Protein AF-A0A093JIQ0-F1 (afdb_monomer_lite)

Radius of gyration: 15.22 Å; chains: 1; bounding box: 34×29×39 Å

Foldseek 3Di:
DAFAAAADPVPADPCCVVVVVPGDDDDCVVVQKGWHKYFDWDADPVRDIDGPDMDTDMGGDDDPVVCVVQPPDPVPDHRD

InterPro domains:
  IPR032362 Ferlin, C-terminal domain [PF16165] (51-80)
  IPR037721 Ferlin family [PTHR12546] (1-80)

Secondary structure (DSSP, 8-state):
-EEPPBSSGGG--THHHHTGGGSPEE-TTTSSEEEEEEEEEEE-TTS-EEEEEEEEEEEE---HHHHHHS--SSSSS---

Organism: Fulmarus glacialis (NCBI:txid30455)

Sequence (80 aa):
RFPRGAKTSKQCSLEMVTNEAELPMVSIFKQKRVKGWWPFVARDENDELEITGKVEAELHLLTAEEAEKSPAGLARNEPD

Structure (mmCIF, N/CA/C/O backbone):
data_AF-A0A093JIQ0-F1
#
_entry.id   AF-A0A093JIQ0-F1
#
loop_
_atom_site.group_PDB
_atom_site.id
_atom_site.type_symbol
_atom_site.label_atom_id
_atom_site.label_alt_id
_atom_site.label_comp_id
_atom_site.label_asym_id
_atom_site.label_entity_id
_atom_site.label_seq_id
_atom_site.pdbx_PDB_ins_code
_atom_site.Cartn_x
_atom_site.Cartn_y
_atom_site.Cartn_z
_atom_site.occupancy
_atom_site.B_iso_or_equiv
_atom_site.auth_seq_id
_atom_site.auth_comp_id
_atom_site.auth_asym_id
_atom_site.auth_atom_id
_atom_site.pdbx_PDB_model_num
ATOM 1 N N . ARG A 1 1 ? -2.662 -12.759 6.606 1.00 70.12 1 ARG A N 1
ATOM 2 C CA . ARG A 1 1 ? -1.496 -12.006 7.133 1.00 70.12 1 ARG A CA 1
ATOM 3 C C . ARG A 1 1 ? -1.114 -11.015 6.049 1.00 70.12 1 ARG A C 1
ATOM 5 O O . ARG A 1 1 ? -1.250 -11.387 4.895 1.00 70.12 1 ARG A O 1
ATOM 12 N N . PHE A 1 2 ? -0.777 -9.782 6.403 1.00 81.06 2 PHE A N 1
ATOM 13 C CA . PHE A 1 2 ? -0.547 -8.702 5.442 1.00 81.06 2 PHE A CA 1
ATOM 14 C C . PHE A 1 2 ? 0.941 -8.325 5.446 1.00 81.06 2 PHE A C 1
ATOM 16 O O . PHE A 1 2 ? 1.498 -8.230 6.545 1.00 81.06 2 PHE A O 1
ATOM 23 N N . PRO A 1 3 ? 1.597 -8.134 4.289 1.00 87.38 3 PRO A N 1
ATOM 24 C CA . PRO A 1 3 ? 2.997 -7.733 4.255 1.00 87.38 3 PRO A CA 1
ATOM 25 C C . PRO A 1 3 ? 3.138 -6.334 4.849 1.00 87.38 3 PRO A C 1
ATOM 27 O O . PRO A 1 3 ? 2.405 -5.401 4.505 1.00 87.38 3 PRO A O 1
ATOM 30 N N . ARG A 1 4 ? 4.067 -6.176 5.789 1.00 90.69 4 ARG A N 1
ATOM 31 C CA . ARG A 1 4 ? 4.320 -4.875 6.398 1.00 90.69 4 ARG A CA 1
ATOM 32 C C . ARG A 1 4 ? 4.923 -3.928 5.360 1.00 90.69 4 ARG A C 1
ATOM 34 O O . ARG A 1 4 ? 5.943 -4.244 4.758 1.00 90.69 4 ARG A O 1
ATOM 41 N N . GLY A 1 5 ? 4.343 -2.740 5.225 1.00 93.00 5 GLY A N 1
ATOM 42 C CA . GLY A 1 5 ? 4.925 -1.673 4.413 1.00 93.00 5 GLY A CA 1
ATOM 43 C C . GLY A 1 5 ? 6.238 -1.152 4.999 1.00 93.00 5 GLY A C 1
ATOM 44 O O . GLY A 1 5 ? 6.489 -1.242 6.208 1.00 93.00 5 GLY A O 1
ATOM 45 N N . ALA A 1 6 ? 7.075 -0.566 4.149 1.00 94.69 6 ALA A N 1
ATOM 46 C CA . ALA A 1 6 ? 8.306 0.082 4.572 1.00 94.69 6 ALA A CA 1
ATOM 47 C C . ALA A 1 6 ? 7.996 1.303 5.447 1.00 94.69 6 ALA A C 1
ATOM 49 O O . ALA A 1 6 ? 6.976 1.972 5.283 1.00 94.69 6 ALA A O 1
ATOM 50 N N . LYS A 1 7 ? 8.893 1.629 6.383 1.00 93.69 7 LYS A N 1
ATOM 51 C CA . LYS A 1 7 ? 8.707 2.787 7.275 1.00 93.69 7 LYS A CA 1
ATOM 52 C C . LYS A 1 7 ? 8.871 4.125 6.555 1.00 93.69 7 LYS A C 1
ATOM 54 O O . LYS A 1 7 ? 8.397 5.139 7.046 1.00 93.69 7 LYS A O 1
ATOM 59 N N . THR A 1 8 ? 9.591 4.135 5.436 1.00 95.69 8 THR A N 1
ATOM 60 C CA . THR A 1 8 ? 9.897 5.342 4.665 1.00 95.69 8 THR A CA 1
ATOM 61 C C . THR A 1 8 ? 9.860 5.035 3.175 1.00 95.69 8 THR A C 1
ATOM 63 O O . THR A 1 8 ? 10.163 3.915 2.763 1.00 95.69 8 THR A O 1
ATOM 66 N N . SER A 1 9 ? 9.596 6.055 2.356 1.00 95.75 9 SER A N 1
ATOM 67 C CA . SER A 1 9 ? 9.665 5.935 0.894 1.00 95.75 9 SER A CA 1
ATOM 68 C C . SER A 1 9 ? 11.042 5.457 0.403 1.00 95.75 9 SER A C 1
ATOM 70 O O . SER A 1 9 ? 11.125 4.681 -0.547 1.00 95.75 9 SER A O 1
ATOM 72 N N . LYS A 1 10 ? 12.140 5.831 1.077 1.00 95.25 10 LYS A N 1
ATOM 73 C CA . LYS A 1 10 ? 13.502 5.390 0.710 1.00 95.25 10 LYS A CA 1
ATOM 74 C C . LYS A 1 10 ? 13.721 3.886 0.900 1.00 95.25 10 LYS A C 1
ATOM 76 O O . LYS A 1 10 ? 14.453 3.289 0.127 1.00 95.25 10 LYS A O 1
ATOM 81 N N . GLN A 1 11 ? 13.082 3.290 1.906 1.00 94.12 11 GLN A N 1
ATOM 82 C CA . GLN A 1 11 ? 13.164 1.852 2.197 1.00 94.12 11 GLN A CA 1
ATOM 83 C C . GLN A 1 11 ? 12.145 1.019 1.411 1.00 94.12 11 GLN A C 1
ATOM 85 O O . GLN A 1 11 ? 12.158 -0.201 1.502 1.00 94.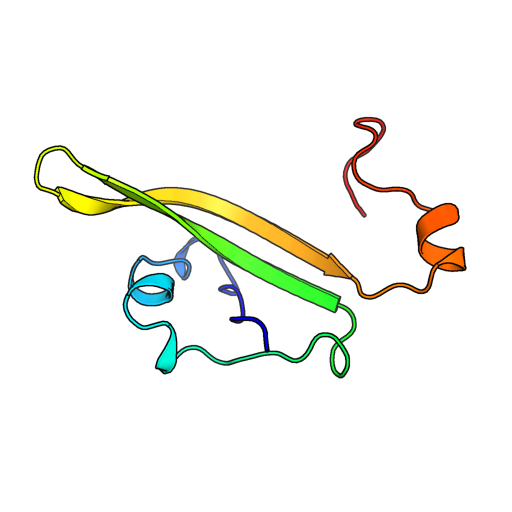12 11 GLN A O 1
ATOM 90 N N . CYS A 1 12 ? 11.245 1.668 0.673 1.00 95.00 12 CYS A N 1
ATOM 91 C CA . CYS A 1 12 ? 10.287 1.009 -0.198 1.00 95.00 12 CYS A CA 1
ATOM 92 C C . CYS A 1 12 ? 10.990 0.606 -1.506 1.00 95.00 12 CYS A C 1
ATOM 94 O O . CYS A 1 12 ? 11.357 1.481 -2.299 1.00 95.00 12 CYS A O 1
ATOM 96 N N . SER A 1 13 ? 11.237 -0.691 -1.699 1.00 94.12 13 SER A N 1
ATOM 97 C CA . SER A 1 13 ? 12.061 -1.242 -2.786 1.00 94.12 13 SER A CA 1
ATOM 98 C C . SER A 1 13 ? 11.383 -2.425 -3.483 1.00 94.12 13 SER A C 1
ATOM 100 O O . SER A 1 13 ? 10.415 -2.988 -2.976 1.00 94.12 13 SER A O 1
ATOM 102 N N . LEU A 1 14 ? 11.908 -2.812 -4.650 1.00 92.81 14 LEU A N 1
ATOM 103 C CA . LEU A 1 14 ? 11.383 -3.918 -5.456 1.00 92.81 14 LEU A CA 1
ATOM 104 C C . LEU A 1 14 ? 11.491 -5.274 -4.736 1.00 92.81 14 LEU A C 1
ATOM 106 O O . LEU A 1 14 ? 10.636 -6.139 -4.912 1.00 92.81 14 LEU A O 1
ATOM 110 N N . GLU A 1 15 ? 12.494 -5.422 -3.866 1.00 90.31 15 GLU A N 1
ATOM 111 C CA . GLU A 1 15 ? 12.714 -6.606 -3.021 1.00 90.31 15 GLU A CA 1
ATOM 112 C C . GLU A 1 15 ? 11.499 -6.937 -2.150 1.00 90.31 15 GLU A C 1
ATOM 114 O O . GLU A 1 15 ? 11.254 -8.097 -1.832 1.00 90.31 15 GLU A O 1
ATOM 119 N N . MET A 1 16 ? 10.689 -5.930 -1.810 1.00 90.44 16 MET A N 1
ATOM 120 C CA . MET A 1 16 ? 9.448 -6.134 -1.068 1.00 90.44 16 MET A CA 1
ATOM 121 C C . MET A 1 16 ? 8.383 -6.908 -1.858 1.00 90.44 16 MET A C 1
ATOM 123 O O . MET A 1 16 ? 7.434 -7.413 -1.268 1.00 90.44 16 MET A O 1
ATOM 127 N N . VAL A 1 17 ? 8.504 -6.989 -3.182 1.00 87.69 17 VAL A N 1
ATOM 128 C CA . VAL A 1 17 ? 7.590 -7.763 -4.031 1.00 87.69 17 VAL A CA 1
ATOM 129 C C . VAL A 1 17 ? 8.231 -9.078 -4.445 1.00 87.69 17 VAL A C 1
ATOM 131 O O . VAL A 1 17 ? 7.591 -10.123 -4.385 1.00 87.69 17 VAL A O 1
ATOM 134 N N . THR A 1 18 ? 9.505 -9.051 -4.835 1.00 86.69 18 THR A N 1
ATOM 135 C CA . THR A 1 18 ? 10.200 -10.252 -5.319 1.00 86.69 18 THR A CA 1
ATOM 136 C C . THR A 1 18 ? 10.540 -11.236 -4.201 1.00 86.69 18 THR A C 1
ATOM 138 O O . THR A 1 18 ? 10.645 -12.431 -4.466 1.00 86.69 18 THR A O 1
ATOM 141 N N . ASN A 1 19 ? 10.663 -10.762 -2.958 1.00 85.44 19 ASN A N 1
ATOM 142 C CA . ASN A 1 19 ? 11.005 -11.572 -1.791 1.00 85.44 19 ASN A CA 1
ATOM 143 C C . ASN A 1 19 ? 9.916 -11.515 -0.703 1.00 85.44 19 ASN A C 1
ATOM 145 O O . ASN A 1 19 ? 10.195 -11.393 0.492 1.00 85.44 19 ASN A O 1
ATOM 149 N N . GLU A 1 20 ? 8.646 -11.591 -1.118 1.00 76.81 20 GLU A N 1
ATOM 150 C CA . GLU A 1 20 ? 7.483 -11.485 -0.222 1.00 76.81 20 GLU A CA 1
ATOM 151 C C . GLU A 1 20 ? 7.547 -12.471 0.962 1.00 76.81 20 GLU A C 1
ATOM 153 O O . GLU A 1 20 ? 7.143 -12.136 2.076 1.00 76.81 20 GLU A O 1
ATOM 158 N N . ALA A 1 21 ? 8.097 -13.672 0.750 1.00 78.75 21 ALA A N 1
ATOM 159 C CA . ALA A 1 21 ? 8.189 -14.714 1.773 1.00 78.75 21 ALA A CA 1
ATOM 160 C C . ALA A 1 21 ? 9.054 -14.317 2.985 1.00 78.75 21 ALA A C 1
ATOM 162 O 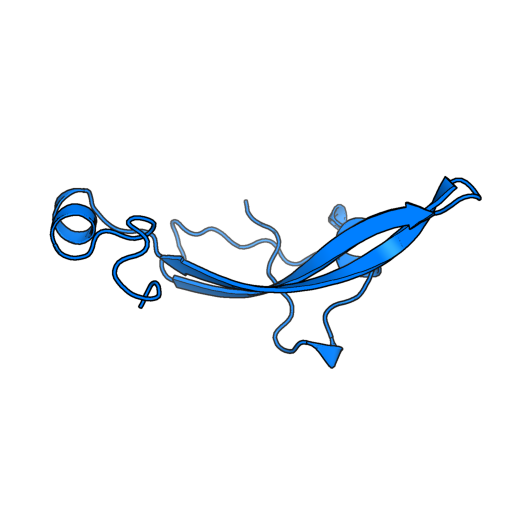O . ALA A 1 21 ? 8.807 -14.797 4.093 1.00 78.75 21 ALA A O 1
ATOM 163 N N . GLU A 1 22 ? 10.041 -13.438 2.796 1.00 81.50 22 GLU A N 1
ATOM 164 C CA . GLU A 1 22 ? 10.919 -12.957 3.868 1.00 81.50 22 GLU A CA 1
ATOM 165 C C . GLU A 1 22 ? 10.391 -11.688 4.546 1.00 81.50 22 GLU A C 1
ATOM 167 O O . GLU A 1 22 ? 10.900 -11.276 5.596 1.00 81.50 22 GLU A O 1
ATOM 172 N N . LEU A 1 23 ? 9.346 -11.064 3.992 1.00 82.56 23 LEU A N 1
ATOM 173 C CA . LEU A 1 23 ? 8.820 -9.840 4.563 1.00 82.56 23 LEU A CA 1
ATOM 174 C C . LEU A 1 23 ? 8.131 -10.085 5.911 1.00 82.56 23 LEU A C 1
ATOM 176 O O . LEU A 1 23 ? 7.289 -10.981 6.051 1.00 82.56 23 LEU A O 1
ATOM 180 N N . PRO A 1 24 ? 8.394 -9.224 6.913 1.00 86.19 24 PRO A N 1
ATOM 181 C CA . PRO A 1 24 ? 7.658 -9.250 8.162 1.00 86.19 24 PRO A CA 1
ATOM 182 C C . PRO A 1 24 ? 6.156 -9.118 7.910 1.00 86.19 24 PRO A C 1
ATOM 184 O O . PRO A 1 24 ? 5.662 -8.112 7.401 1.00 86.19 24 PRO A O 1
ATOM 187 N N . MET A 1 25 ? 5.418 -10.139 8.320 1.00 87.38 25 MET A N 1
ATOM 188 C CA . MET A 1 25 ? 3.968 -10.178 8.213 1.00 87.38 25 MET A CA 1
ATOM 189 C C . MET A 1 25 ? 3.303 -9.530 9.430 1.00 87.38 25 MET A C 1
ATOM 191 O O . MET A 1 25 ? 3.672 -9.805 10.572 1.00 87.38 25 MET A O 1
ATOM 195 N N . VAL A 1 26 ? 2.252 -8.743 9.203 1.00 89.19 26 VAL A N 1
ATOM 196 C CA . VAL A 1 26 ? 1.397 -8.181 10.258 1.00 89.19 26 VAL A CA 1
ATOM 197 C C . VAL A 1 26 ? 0.008 -8.819 10.259 1.00 89.19 26 VAL A C 1
ATOM 199 O O . VAL A 1 26 ? -0.514 -9.285 9.241 1.00 89.19 26 VAL A O 1
ATOM 202 N N . SER A 1 27 ? -0.603 -8.873 11.443 1.00 90.69 27 SER A N 1
ATOM 203 C CA . SER A 1 27 ? -2.009 -9.244 11.616 1.00 90.69 27 SER A CA 1
ATOM 204 C C . SER A 1 27 ? -2.788 -8.013 12.049 1.00 90.69 27 SER A C 1
ATOM 206 O O . SER A 1 27 ? -2.635 -7.576 13.189 1.00 90.69 27 SER A O 1
ATOM 208 N N . ILE A 1 28 ? -3.648 -7.488 11.175 1.00 88.88 28 ILE A N 1
ATOM 209 C CA . ILE A 1 28 ? -4.469 -6.304 11.473 1.00 88.88 28 ILE A CA 1
ATOM 210 C C . ILE A 1 28 ? -5.467 -6.538 12.621 1.00 88.88 28 ILE A C 1
ATOM 212 O O . ILE A 1 28 ? -5.865 -5.610 13.312 1.00 88.88 28 ILE A O 1
ATOM 216 N N . PHE A 1 29 ? -5.803 -7.799 12.904 1.00 89.75 29 PHE A N 1
ATOM 217 C CA . PHE A 1 29 ? -6.621 -8.168 14.062 1.00 89.75 29 PHE A CA 1
ATOM 218 C C . PHE A 1 29 ? -5.873 -8.013 15.391 1.00 89.75 29 PHE A C 1
ATOM 220 O O . PHE A 1 29 ? -6.494 -7.782 16.423 1.00 89.75 29 PHE A O 1
ATOM 227 N N . LYS A 1 30 ? -4.538 -8.147 15.377 1.00 90.31 30 LYS A N 1
ATOM 228 C CA . LYS A 1 30 ? -3.681 -7.892 16.547 1.00 90.31 30 LYS A CA 1
ATOM 229 C C . LYS A 1 30 ? -3.205 -6.440 16.594 1.00 90.31 30 LYS A C 1
ATOM 231 O O . LYS A 1 30 ? -3.001 -5.900 17.673 1.00 90.31 30 LYS A O 1
ATOM 236 N N . GLN A 1 31 ? -3.025 -5.824 15.429 1.00 89.81 31 GLN A N 1
ATOM 237 C CA . GLN A 1 31 ? -2.585 -4.448 15.263 1.00 89.81 31 GLN A CA 1
ATOM 238 C C . GLN A 1 31 ? -3.612 -3.694 14.415 1.00 89.81 31 GLN A C 1
ATOM 240 O O . GLN A 1 31 ? -3.514 -3.673 13.191 1.00 89.81 31 GLN A O 1
ATOM 245 N N . LYS A 1 32 ? -4.588 -3.063 15.076 1.00 90.12 32 LYS A N 1
ATOM 246 C CA . LYS A 1 32 ? -5.726 -2.410 14.409 1.00 90.12 32 LYS A CA 1
ATOM 247 C C . LYS A 1 32 ? -5.351 -1.260 13.468 1.00 90.12 32 LYS A C 1
ATOM 249 O O . LYS A 1 32 ? -6.187 -0.876 12.668 1.00 90.12 32 LYS A O 1
ATOM 254 N N . ARG A 1 33 ? -4.136 -0.710 13.553 1.00 90.62 33 ARG A N 1
ATOM 255 C CA . ARG A 1 33 ? -3.656 0.390 12.704 1.00 90.62 33 ARG A CA 1
ATOM 256 C C . ARG A 1 33 ? -2.269 0.080 12.150 1.00 90.62 33 ARG A C 1
ATOM 258 O O . ARG A 1 33 ? -1.338 -0.189 12.917 1.00 90.62 33 ARG A O 1
ATOM 265 N N . VAL A 1 34 ? -2.129 0.107 10.828 1.00 92.50 34 VAL A N 1
ATOM 266 C CA . VAL A 1 34 ? -0.864 -0.137 10.123 1.00 92.50 34 VAL A CA 1
ATOM 267 C C . VAL A 1 34 ? -0.656 0.947 9.081 1.00 92.50 34 VAL A C 1
ATOM 269 O O . VAL A 1 34 ? -1.460 1.074 8.169 1.00 92.50 34 VAL A O 1
ATOM 272 N N . LYS A 1 35 ? 0.460 1.668 9.184 1.00 92.88 35 LYS A N 1
ATOM 273 C CA . LYS A 1 35 ? 0.914 2.645 8.193 1.00 92.88 35 LYS A CA 1
ATOM 274 C C . LYS A 1 35 ? 2.227 2.191 7.571 1.00 92.88 35 LYS A C 1
ATOM 276 O O . LYS A 1 35 ? 3.088 1.654 8.276 1.00 92.88 35 LYS A O 1
ATOM 281 N N . GLY A 1 36 ? 2.391 2.416 6.275 1.00 94.69 36 GLY A N 1
ATOM 282 C CA . GLY A 1 36 ? 3.638 2.108 5.592 1.00 94.69 36 GLY A CA 1
ATOM 283 C C . GLY A 1 36 ? 3.664 2.550 4.139 1.00 94.69 36 GLY A C 1
ATOM 284 O O . GLY A 1 36 ? 2.717 3.140 3.626 1.00 94.69 36 GLY A O 1
ATOM 285 N N . TRP A 1 37 ? 4.784 2.240 3.497 1.00 96.12 37 TRP A N 1
ATOM 286 C CA . TRP A 1 37 ? 5.019 2.469 2.082 1.00 96.12 37 TRP A CA 1
ATOM 287 C C . TRP A 1 37 ? 5.047 1.145 1.323 1.00 96.12 37 TRP A C 1
ATOM 289 O O . TRP A 1 37 ? 5.729 0.211 1.754 1.00 96.12 37 TRP A O 1
ATOM 299 N N . TRP A 1 38 ? 4.360 1.089 0.185 1.00 94.38 38 TRP A N 1
ATOM 300 C CA . TRP A 1 38 ? 4.374 -0.060 -0.723 1.00 94.38 38 TRP A CA 1
ATOM 301 C C . TRP A 1 38 ? 4.754 0.370 -2.143 1.00 94.38 38 TRP A C 1
ATOM 303 O O . TRP A 1 38 ? 4.369 1.465 -2.572 1.00 94.38 38 TRP A O 1
ATOM 313 N N . PRO A 1 39 ? 5.543 -0.447 -2.861 1.00 95.31 39 PRO A N 1
ATOM 314 C CA . PRO A 1 39 ? 5.918 -0.150 -4.232 1.00 95.31 39 PRO A CA 1
ATOM 315 C C . PRO A 1 39 ? 4.785 -0.561 -5.175 1.00 95.31 39 PRO A C 1
ATOM 317 O O . PRO A 1 39 ? 4.194 -1.630 -5.026 1.00 95.31 39 PRO A O 1
ATOM 320 N N . PHE A 1 40 ? 4.514 0.270 -6.175 1.00 94.31 40 PHE A N 1
ATOM 321 C CA . PHE A 1 40 ? 3.823 -0.168 -7.379 1.00 94.31 40 PHE A CA 1
ATOM 322 C C . PHE A 1 40 ? 4.859 -0.683 -8.359 1.00 94.31 40 PHE A C 1
ATOM 324 O O . PHE A 1 40 ? 5.856 -0.006 -8.617 1.00 94.31 40 PHE A O 1
ATOM 331 N N . VAL A 1 41 ? 4.616 -1.883 -8.875 1.00 94.06 41 VAL A N 1
ATOM 332 C CA . VAL A 1 41 ? 5.512 -2.542 -9.818 1.00 94.06 41 VAL A CA 1
ATOM 333 C C . VAL A 1 41 ? 4.782 -2.824 -11.120 1.00 94.06 41 VAL A C 1
ATOM 335 O O . VAL A 1 41 ? 3.605 -3.187 -11.109 1.00 94.06 41 VAL A O 1
ATOM 338 N N . ALA A 1 42 ? 5.481 -2.652 -12.231 1.00 94.88 42 ALA A N 1
ATOM 339 C CA . ALA A 1 42 ? 5.03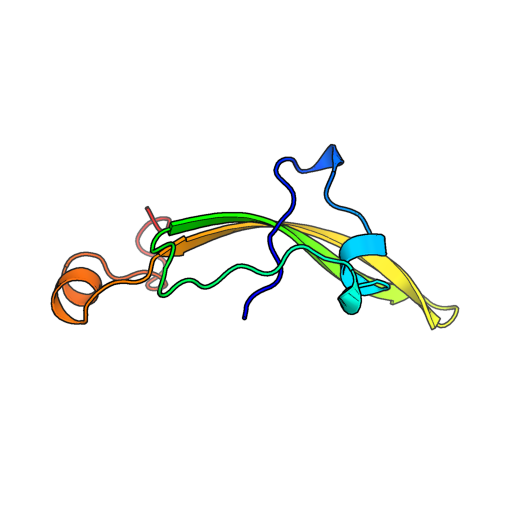3 -3.061 -13.555 1.00 94.88 42 ALA A CA 1
ATOM 340 C C . ALA A 1 42 ? 6.178 -3.786 -14.263 1.00 94.88 42 ALA A C 1
ATOM 342 O O . ALA A 1 42 ? 7.304 -3.796 -13.765 1.00 94.88 42 ALA A O 1
ATOM 343 N N . ARG A 1 43 ? 5.874 -4.422 -15.393 1.00 94.94 43 ARG A N 1
ATOM 344 C CA . ARG A 1 43 ? 6.904 -4.966 -16.277 1.00 94.94 43 ARG A CA 1
ATOM 345 C C . ARG A 1 43 ? 7.236 -3.954 -17.364 1.00 94.94 43 ARG A C 1
ATOM 347 O O . ARG A 1 43 ? 6.313 -3.337 -17.899 1.00 94.94 43 ARG A O 1
ATOM 354 N N . ASP A 1 44 ? 8.518 -3.804 -17.656 1.00 93.62 44 ASP A N 1
ATOM 355 C CA . ASP A 1 44 ? 9.018 -2.962 -18.738 1.00 93.62 44 ASP A CA 1
ATOM 356 C C . ASP A 1 44 ? 8.939 -3.678 -20.107 1.00 93.62 44 ASP A C 1
ATOM 358 O O . ASP A 1 44 ? 8.360 -4.760 -20.244 1.00 93.62 44 ASP A O 1
ATOM 362 N N . GLU A 1 45 ? 9.526 -3.074 -21.145 1.00 95.12 45 GLU A N 1
ATOM 363 C CA . GLU A 1 45 ? 9.576 -3.644 -22.502 1.00 95.12 45 GLU A CA 1
ATOM 364 C C . GLU A 1 45 ? 10.392 -4.950 -22.592 1.00 95.12 45 GLU A C 1
ATOM 366 O O . GLU A 1 45 ? 10.217 -5.717 -23.542 1.00 95.12 45 GLU A O 1
ATOM 371 N N . ASN A 1 46 ? 11.254 -5.222 -21.608 1.00 95.62 46 ASN A N 1
ATOM 372 C CA . ASN A 1 46 ? 12.109 -6.405 -21.522 1.00 95.62 46 ASN A CA 1
ATOM 373 C C . ASN A 1 46 ? 11.522 -7.500 -20.610 1.00 95.62 46 ASN A C 1
ATOM 375 O O . ASN A 1 46 ? 12.195 -8.497 -20.349 1.00 95.62 46 ASN A O 1
ATOM 379 N N . ASP A 1 47 ? 10.274 -7.343 -20.150 1.00 92.81 47 ASP A N 1
ATOM 380 C CA . ASP A 1 47 ? 9.607 -8.216 -19.17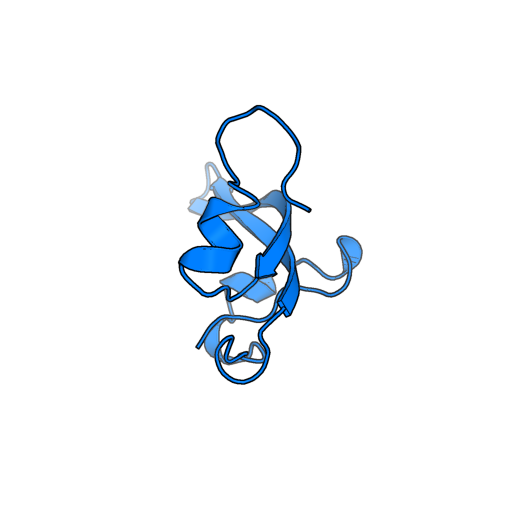2 1.00 92.81 47 ASP A CA 1
ATOM 381 C C . ASP A 1 47 ? 10.256 -8.192 -17.767 1.00 92.81 47 ASP A C 1
ATOM 383 O O . ASP A 1 47 ? 9.972 -9.054 -16.928 1.00 92.81 47 ASP A O 1
ATOM 387 N N . GLU A 1 48 ? 11.088 -7.188 -17.470 1.00 94.00 48 GLU A N 1
ATOM 388 C CA . GLU A 1 48 ? 11.712 -6.990 -16.162 1.00 94.00 48 GLU A CA 1
ATOM 389 C C . GLU A 1 48 ? 10.789 -6.192 -15.234 1.00 94.00 48 GLU A C 1
ATOM 391 O O . GLU A 1 48 ? 10.107 -5.253 -15.644 1.00 94.00 48 GLU A O 1
ATOM 396 N N . LEU A 1 49 ? 10.740 -6.570 -13.952 1.00 93.25 49 LEU A N 1
ATOM 397 C CA . LEU A 1 49 ? 9.957 -5.832 -12.962 1.00 93.25 49 LEU A CA 1
ATOM 398 C C . LEU A 1 49 ? 10.657 -4.522 -12.589 1.00 93.25 49 LEU A C 1
ATOM 400 O O . LEU A 1 49 ? 11.781 -4.533 -12.090 1.00 93.25 49 LEU A O 1
ATOM 404 N N . GLU A 1 50 ? 9.941 -3.411 -12.704 1.00 94.75 50 GLU A N 1
ATOM 405 C CA . GLU A 1 50 ? 10.394 -2.088 -12.282 1.00 94.75 50 GLU A CA 1
ATOM 406 C C . GLU A 1 50 ? 9.405 -1.424 -11.318 1.00 94.75 50 GLU A C 1
ATOM 408 O O . GLU A 1 50 ? 8.209 -1.724 -11.310 1.00 94.75 50 GLU A O 1
ATOM 413 N N . ILE A 1 51 ? 9.901 -0.505 -10.482 1.00 95.25 51 ILE A N 1
ATOM 414 C CA . ILE A 1 51 ? 9.045 0.318 -9.620 1.00 95.25 51 ILE A CA 1
ATOM 415 C C . ILE A 1 51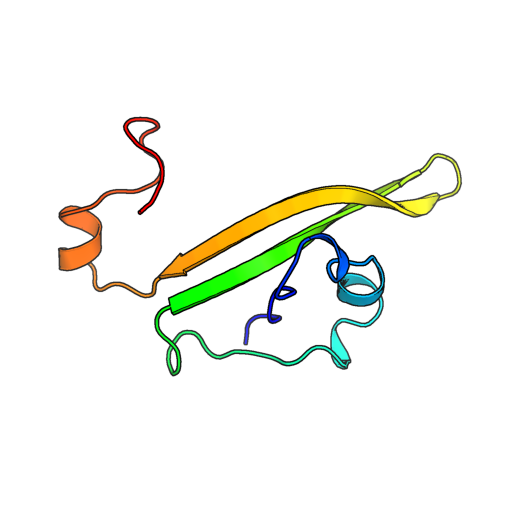 ? 8.546 1.518 -10.422 1.00 95.25 51 ILE A C 1
ATOM 417 O O . ILE A 1 51 ? 9.325 2.408 -10.753 1.00 95.25 51 ILE A O 1
ATOM 421 N N . THR A 1 52 ? 7.235 1.599 -10.625 1.00 96.12 52 THR A N 1
ATOM 422 C CA . THR A 1 52 ? 6.576 2.711 -11.330 1.00 96.12 52 THR A CA 1
ATOM 423 C C . THR A 1 52 ? 6.021 3.773 -10.384 1.00 96.12 52 THR A C 1
ATOM 425 O O . THR A 1 52 ? 5.679 4.880 -10.797 1.00 96.12 52 THR A O 1
ATOM 428 N N . GLY A 1 53 ? 5.945 3.469 -9.089 1.00 96.19 53 GLY A N 1
ATOM 429 C CA . GLY A 1 53 ? 5.449 4.397 -8.084 1.00 96.19 53 GLY A CA 1
ATOM 430 C C . GLY A 1 53 ? 5.579 3.861 -6.667 1.00 96.19 53 GLY A C 1
ATOM 431 O O . GLY A 1 53 ? 5.923 2.703 -6.437 1.00 96.19 53 GLY A O 1
ATOM 432 N N . LYS A 1 54 ? 5.304 4.720 -5.687 1.00 96.56 54 LYS A N 1
ATOM 433 C CA . LYS A 1 54 ? 5.264 4.356 -4.267 1.00 96.56 54 LYS A CA 1
ATOM 434 C C . LYS A 1 54 ? 4.032 4.978 -3.641 1.00 96.56 54 LYS A C 1
ATOM 436 O O . LYS A 1 54 ? 3.772 6.157 -3.863 1.00 96.56 54 LYS A O 1
ATOM 441 N N . VAL A 1 55 ? 3.315 4.204 -2.840 1.00 94.94 55 VAL A N 1
ATOM 442 C CA . VAL A 1 55 ? 2.155 4.686 -2.089 1.00 94.94 55 VAL A CA 1
ATOM 443 C C . VAL A 1 55 ? 2.448 4.636 -0.605 1.00 94.94 55 VAL A C 1
ATOM 445 O O . VAL A 1 55 ? 2.911 3.612 -0.103 1.00 94.94 55 VAL A O 1
ATOM 448 N N . GLU A 1 56 ? 2.184 5.739 0.090 1.00 94.88 56 GLU A N 1
ATOM 449 C CA . GLU A 1 56 ? 1.977 5.700 1.532 1.00 94.88 56 GLU A CA 1
ATOM 450 C C . GLU A 1 56 ? 0.505 5.399 1.775 1.00 94.88 56 GLU A C 1
ATOM 452 O O . GLU A 1 56 ? -0.366 6.103 1.270 1.00 94.88 56 GLU A O 1
ATOM 457 N N . ALA A 1 57 ? 0.231 4.344 2.529 1.00 91.31 57 ALA A N 1
ATOM 458 C CA . ALA A 1 57 ? -1.125 3.983 2.898 1.00 91.31 57 ALA A CA 1
ATOM 459 C C . ALA A 1 57 ? -1.205 3.700 4.390 1.00 91.31 57 ALA A C 1
ATOM 461 O O . ALA A 1 57 ? -0.233 3.287 5.037 1.00 91.31 57 ALA A O 1
ATOM 462 N N . GLU A 1 58 ? -2.397 3.897 4.928 1.00 90.44 58 GLU A N 1
ATOM 463 C CA . GLU A 1 58 ? -2.721 3.530 6.285 1.00 90.44 58 GLU A CA 1
ATOM 464 C C . GLU A 1 58 ? -4.010 2.707 6.316 1.00 90.44 58 GLU A C 1
ATOM 466 O O . GLU A 1 58 ? -4.999 3.047 5.678 1.00 90.44 58 GLU A O 1
ATOM 471 N N . LEU A 1 59 ? -3.969 1.580 7.026 1.00 89.19 59 LEU A N 1
ATOM 472 C CA . LEU A 1 59 ? -5.075 0.642 7.156 1.00 89.19 59 LEU A CA 1
ATOM 473 C C . LEU A 1 59 ? -5.542 0.613 8.607 1.00 89.19 59 LEU A C 1
ATOM 475 O O . LEU A 1 59 ? -4.743 0.341 9.510 1.00 89.19 59 LEU A O 1
ATOM 479 N N . HIS A 1 60 ? -6.831 0.877 8.823 1.00 90.19 60 HIS A N 1
ATOM 480 C CA . HIS A 1 60 ? -7.479 0.825 10.133 1.00 90.19 60 HIS A CA 1
ATOM 481 C C . HIS A 1 60 ? -8.534 -0.285 10.142 1.00 90.19 60 HIS A C 1
ATOM 483 O O . HIS A 1 60 ? -9.376 -0.369 9.250 1.00 90.19 60 HIS A O 1
ATOM 489 N N . LEU A 1 61 ? -8.499 -1.145 11.159 1.00 91.88 61 LEU A N 1
ATOM 490 C CA . LEU A 1 61 ? -9.543 -2.126 11.431 1.00 91.88 61 LEU A CA 1
ATOM 491 C C . LEU A 1 61 ? -10.584 -1.501 12.359 1.00 91.88 61 LEU A C 1
ATOM 493 O O . LEU A 1 61 ? -10.361 -1.389 13.568 1.00 91.88 61 LEU A O 1
ATOM 497 N N . LEU A 1 62 ? -11.714 -1.135 11.766 1.00 91.25 62 LEU A N 1
ATOM 498 C CA . LEU A 1 62 ? -12.849 -0.507 12.428 1.00 91.25 62 LEU A CA 1
ATOM 499 C C . LEU A 1 62 ? -14.014 -1.489 12.576 1.00 91.25 62 LEU A C 1
ATOM 501 O O . LEU A 1 62 ? -14.138 -2.472 11.841 1.00 91.25 62 LEU A O 1
ATOM 505 N N . THR A 1 63 ? -14.882 -1.209 13.538 1.00 92.62 63 THR A N 1
ATOM 506 C CA . THR A 1 63 ? -16.236 -1.763 13.589 1.00 92.62 63 THR A CA 1
ATOM 507 C C . THR A 1 63 ? -17.122 -1.094 12.537 1.00 92.62 63 THR A C 1
ATOM 509 O O . THR A 1 63 ? -16.801 -0.022 12.024 1.00 92.62 63 THR A O 1
ATOM 512 N N . ALA A 1 64 ? -18.265 -1.711 12.228 1.00 91.56 64 ALA A N 1
ATOM 513 C CA . ALA A 1 64 ? -19.229 -1.131 11.294 1.00 91.56 64 ALA A CA 1
ATOM 514 C C . ALA A 1 64 ? -19.707 0.263 11.748 1.00 91.56 64 ALA A C 1
ATOM 516 O O . ALA A 1 64 ? -19.722 1.190 10.946 1.00 91.56 64 ALA A O 1
ATOM 517 N N . GLU A 1 65 ? -19.994 0.434 13.043 1.00 93.31 65 GLU A N 1
ATOM 518 C CA . GLU A 1 65 ? -20.441 1.717 13.602 1.00 93.31 65 GLU A CA 1
ATOM 519 C C . GLU A 1 65 ? -19.380 2.825 13.455 1.00 93.31 65 GLU A C 1
ATOM 521 O O . GLU A 1 65 ? -19.703 3.966 13.128 1.00 93.31 65 GLU A O 1
ATOM 526 N N . GLU A 1 66 ? -18.101 2.508 13.680 1.00 90.94 66 GLU A N 1
ATOM 527 C CA . GLU A 1 66 ? -16.998 3.465 13.499 1.00 90.94 66 GLU A CA 1
ATOM 528 C C . GLU A 1 66 ? -16.832 3.868 12.025 1.00 90.94 66 GLU A C 1
ATOM 530 O O . GLU A 1 66 ? -16.638 5.047 11.730 1.00 90.94 66 GLU A O 1
ATOM 535 N N . ALA A 1 67 ? -16.957 2.912 11.098 1.00 88.56 67 ALA A N 1
ATOM 536 C CA . ALA A 1 67 ? -16.840 3.166 9.663 1.00 88.56 67 ALA A CA 1
ATOM 537 C C . ALA A 1 67 ? -17.989 4.033 9.113 1.00 88.56 67 ALA A C 1
ATOM 539 O O . ALA A 1 67 ? -17.768 4.864 8.235 1.00 88.56 67 ALA A O 1
ATOM 540 N N . GLU A 1 68 ? -19.205 3.889 9.645 1.00 88.44 68 GLU A N 1
ATOM 541 C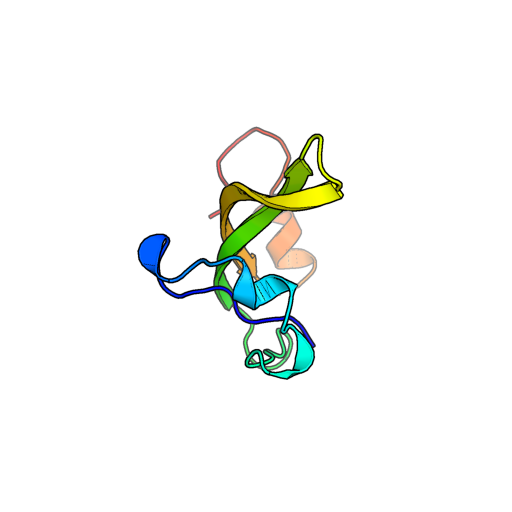 CA . GLU A 1 68 ? -20.350 4.733 9.272 1.00 88.44 68 GLU A CA 1
ATOM 542 C C . GLU A 1 68 ? -20.186 6.189 9.730 1.00 88.44 68 GLU A C 1
ATOM 544 O O . GLU A 1 68 ? -20.640 7.111 9.049 1.00 88.44 68 GLU A O 1
ATOM 549 N N . LYS A 1 69 ? -19.509 6.413 10.864 1.00 88.12 69 LYS A N 1
ATOM 550 C CA . LYS A 1 69 ? -19.229 7.758 11.395 1.00 88.12 69 LYS A CA 1
ATOM 551 C C . LYS A 1 69 ? -18.129 8.487 10.619 1.00 88.12 69 LYS A C 1
ATOM 553 O O . LYS A 1 69 ? -18.154 9.715 10.574 1.00 88.12 69 LYS A O 1
ATOM 558 N N . SER A 1 70 ? -17.189 7.754 10.017 1.00 82.31 70 SER A N 1
ATOM 559 C CA . SER A 1 70 ? -16.087 8.310 9.219 1.00 82.31 70 SER A CA 1
ATOM 560 C C . SER A 1 70 ? -15.890 7.529 7.909 1.00 82.31 70 SER A C 1
ATOM 562 O O . SER A 1 70 ? -14.991 6.690 7.802 1.00 82.31 70 SER A O 1
ATOM 564 N N . PRO A 1 71 ? -16.751 7.753 6.898 1.00 80.94 71 PRO A N 1
ATOM 565 C CA . PRO A 1 71 ? -16.697 6.998 5.652 1.00 80.94 71 PRO A CA 1
ATOM 566 C C . PRO A 1 71 ? -15.521 7.441 4.766 1.00 80.94 71 PRO A C 1
ATOM 568 O O . PRO A 1 71 ? -15.463 8.583 4.307 1.00 80.94 71 PRO A O 1
ATOM 571 N N . ALA A 1 72 ? -14.617 6.510 4.455 1.00 81.31 72 ALA A N 1
ATOM 572 C CA . ALA A 1 72 ? -13.553 6.707 3.469 1.00 81.31 72 ALA A CA 1
ATOM 573 C C . ALA A 1 72 ? -14.054 6.483 2.025 1.00 81.31 72 ALA A C 1
ATOM 575 O O . ALA A 1 72 ? -15.057 5.810 1.790 1.00 81.31 72 ALA A O 1
ATOM 576 N N . GLY A 1 73 ? -13.341 7.022 1.028 1.00 77.50 73 GLY A N 1
ATOM 577 C CA . GLY A 1 73 ? -13.571 6.697 -0.391 1.00 77.50 73 GLY A CA 1
ATOM 578 C C . GLY A 1 73 ? -14.728 7.433 -1.080 1.00 77.50 73 GLY A C 1
ATOM 579 O O . GLY A 1 73 ? -14.959 7.223 -2.266 1.00 77.50 73 GLY A O 1
ATOM 580 N N . LEU A 1 74 ? -15.419 8.347 -0.391 1.00 80.19 74 LEU A N 1
ATOM 581 C CA . LEU A 1 74 ? -16.465 9.192 -0.990 1.00 80.19 74 LEU A CA 1
ATOM 582 C C . LEU A 1 74 ? -15.919 10.436 -1.715 1.00 80.19 74 LEU A C 1
ATOM 584 O O . LEU A 1 74 ? -16.695 11.327 -2.049 1.00 80.19 74 LEU A O 1
ATOM 588 N N . ALA A 1 75 ? -14.597 10.529 -1.910 1.00 71.19 75 ALA A N 1
ATOM 589 C CA . ALA A 1 75 ? -13.899 11.698 -2.465 1.00 71.19 75 ALA A CA 1
ATOM 590 C C . ALA A 1 75 ? -14.264 13.032 -1.775 1.00 71.19 75 ALA A C 1
ATOM 592 O O . ALA A 1 75 ? -14.146 14.101 -2.368 1.00 71.19 75 ALA A O 1
ATOM 593 N N . ARG A 1 76 ? -14.749 12.965 -0.527 1.00 69.69 76 ARG A N 1
ATOM 594 C CA . ARG A 1 76 ? -15.176 14.132 0.255 1.00 69.69 76 ARG A CA 1
ATOM 595 C C . ARG A 1 76 ? -14.031 14.719 1.064 1.00 69.69 76 ARG A C 1
ATOM 597 O O . ARG A 1 76 ? -13.899 15.931 1.095 1.00 69.69 76 ARG A O 1
ATOM 604 N N . ASN A 1 77 ? -13.227 13.856 1.673 1.00 68.69 77 ASN A N 1
ATOM 605 C CA . ASN A 1 77 ? -12.025 14.187 2.425 1.00 68.69 77 ASN A CA 1
ATOM 606 C C . ASN A 1 77 ? -10.998 13.068 2.216 1.00 68.69 77 ASN A C 1
ATOM 608 O O . ASN A 1 77 ? -11.354 11.962 1.787 1.00 68.69 77 ASN A O 1
ATOM 612 N N . GLU A 1 78 ? -9.738 13.360 2.521 1.00 64.12 78 GLU A N 1
ATOM 613 C CA . GLU A 1 78 ? -8.709 12.334 2.669 1.00 64.12 78 GLU A CA 1
ATOM 614 C C . GLU A 1 78 ? -9.116 11.361 3.796 1.00 64.12 78 GLU A C 1
ATOM 616 O O . GLU A 1 78 ? -9.803 11.771 4.734 1.00 64.12 78 GLU A O 1
ATOM 621 N N . PRO A 1 79 ? -8.772 10.066 3.701 1.00 61.19 79 PRO A N 1
ATOM 622 C CA . PRO A 1 79 ? -8.951 9.150 4.822 1.00 61.19 79 PRO A CA 1
ATOM 623 C C . PRO A 1 79 ? -8.033 9.571 5.986 1.00 61.19 79 PRO A C 1
ATOM 625 O O . PRO A 1 79 ? -6.819 9.635 5.799 1.00 61.19 79 PRO A O 1
ATOM 628 N N . ASP A 1 80 ? -8.616 9.861 7.154 1.00 58.81 80 ASP A N 1
ATOM 629 C CA . ASP A 1 80 ? -7.905 10.129 8.424 1.00 58.81 80 ASP A CA 1
ATOM 630 C C . ASP A 1 80 ? -7.334 8.855 9.088 1.00 58.81 80 ASP A C 1
ATOM 632 O O . ASP A 1 80 ? -7.985 7.785 9.004 1.00 58.81 80 ASP A O 1
#

pLDDT: mean 88.47, std 8.45, range [58.81, 96.56]